Protein AF-A0AB34G4R5-F1 (afdb_monomer_lite)

Secondary structure (DSSP, 8-state):
----------------PPP-PPP--------------------------------TT----S---PPP-TTTT---HHHHHHHHHHHHHHHHHHHHHHHHHHHHHHHHHHHHHHHHHHHHHHHHHHHHHHHHHHHHHHHHHHHHHHHHHH--

Organism: NCBI:txid1247861

Sequence (152 aa):
MATKFREPFSAFCHFRLGAAHPDPKSERPILKMTDDEQAPALVSVDKPSKPLGMRKNGKQWHPAKKAFRPTAGLTTYAKRQKQRAEMAQMKAKEKELKDEKEELRQQRIQAIREKRAKKEEKERYEKMAEKMHRKRVERLKRKEKRNKVLNS

InterPro domains:
  IPR005579 Cgr1-like [PF03879] (53-152)

pLDDT: mean 75.81, std 19.55, range [38.16, 97.12]

Structure (mmCIF, N/CA/C/O backbone):
data_AF-A0AB34G4R5-F1
#
_entry.id   AF-A0AB34G4R5-F1
#
loop_
_atom_site.group_PDB
_atom_site.id
_atom_site.type_symbol
_atom_site.label_atom_id
_atom_site.label_alt_id
_atom_site.label_comp_id
_atom_site.label_asym_id
_atom_site.label_entity_id
_atom_site.label_seq_id
_atom_site.pdbx_PDB_ins_code
_atom_site.Cartn_x
_atom_site.Cartn_y
_atom_site.Cartn_z
_atom_site.occupancy
_atom_site.B_iso_or_equiv
_atom_site.auth_seq_id
_atom_site.auth_comp_id
_atom_site.auth_asym_id
_atom_site.auth_atom_id
_atom_site.pdbx_PDB_model_num
ATOM 1 N N . MET A 1 1 ? -31.875 -39.783 -34.781 1.00 43.53 1 MET A N 1
ATOM 2 C CA . MET A 1 1 ? -32.021 -39.944 -33.318 1.00 43.53 1 MET A CA 1
ATOM 3 C C . MET A 1 1 ? -32.407 -38.595 -32.738 1.00 43.53 1 MET A C 1
ATOM 5 O O . MET A 1 1 ? -31.694 -37.629 -32.961 1.00 43.53 1 MET A O 1
ATOM 9 N N . ALA A 1 2 ? -33.592 -38.512 -32.135 1.00 44.16 2 ALA A N 1
ATOM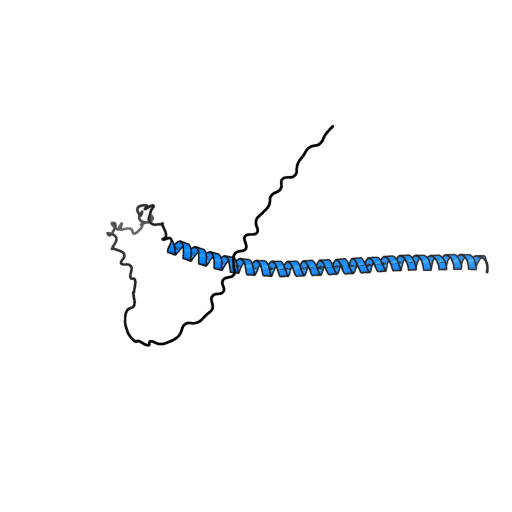 10 C CA . ALA A 1 2 ? -34.223 -37.269 -31.700 1.00 44.16 2 ALA A CA 1
ATOM 11 C C . ALA A 1 2 ? -33.669 -36.789 -30.349 1.00 44.16 2 ALA A C 1
ATOM 13 O O . ALA A 1 2 ? -33.730 -37.527 -29.368 1.00 44.16 2 ALA A O 1
ATOM 14 N N . THR A 1 3 ? -33.190 -35.547 -30.277 1.00 57.94 3 THR A N 1
ATOM 15 C CA . THR A 1 3 ? -32.801 -34.883 -29.026 1.00 57.94 3 THR A CA 1
ATOM 16 C C . THR A 1 3 ? -33.920 -33.951 -28.564 1.00 57.94 3 THR A C 1
ATOM 18 O O . THR A 1 3 ? -34.081 -32.828 -29.031 1.00 57.94 3 THR A O 1
ATOM 21 N N . LYS A 1 4 ? -34.726 -34.449 -27.623 1.00 60.38 4 LYS A N 1
ATOM 22 C CA . LYS A 1 4 ? -35.639 -33.653 -26.798 1.00 60.38 4 LYS A CA 1
ATOM 23 C C . LYS A 1 4 ? -34.891 -33.252 -25.526 1.00 60.38 4 LYS A C 1
ATOM 25 O O . LYS A 1 4 ? -34.647 -34.126 -24.701 1.00 60.38 4 LYS A O 1
ATOM 30 N N . PHE A 1 5 ? -34.602 -31.969 -25.313 1.00 56.75 5 PHE A N 1
ATOM 31 C CA . PHE A 1 5 ? -34.504 -31.444 -23.945 1.00 56.75 5 PHE A CA 1
ATOM 32 C C . PHE A 1 5 ? -34.892 -29.962 -23.870 1.00 56.75 5 PHE A C 1
ATOM 34 O O . PHE A 1 5 ? -34.107 -29.045 -24.062 1.00 56.75 5 PHE A O 1
ATOM 41 N N . ARG A 1 6 ? -36.194 -29.827 -23.639 1.00 58.41 6 ARG A N 1
ATOM 42 C CA . ARG A 1 6 ? -37.018 -28.729 -23.134 1.00 58.41 6 ARG A CA 1
ATOM 43 C C . ARG A 1 6 ? -36.327 -27.807 -22.111 1.00 58.41 6 ARG A C 1
ATOM 45 O O . ARG A 1 6 ? -35.908 -28.259 -21.050 1.00 58.41 6 ARG A O 1
ATOM 52 N N . GLU A 1 7 ? -36.327 -26.510 -22.409 1.00 58.28 7 GLU A N 1
ATOM 53 C CA . GLU A 1 7 ? -36.073 -25.411 -21.469 1.00 58.28 7 GLU A CA 1
ATOM 54 C C . GLU A 1 7 ? -37.223 -25.280 -20.447 1.00 58.28 7 GLU A C 1
ATOM 56 O O . GLU A 1 7 ? -38.392 -25.427 -20.827 1.00 58.28 7 GLU A O 1
ATOM 61 N N . PRO A 1 8 ? -36.954 -24.963 -19.166 1.00 60.47 8 PRO A N 1
ATOM 62 C CA . PRO A 1 8 ? -37.993 -24.526 -18.248 1.00 60.47 8 PRO A CA 1
ATOM 63 C C . PRO A 1 8 ? -38.097 -22.994 -18.204 1.00 60.47 8 PRO A C 1
ATOM 65 O O . PRO A 1 8 ? -37.248 -22.291 -17.662 1.00 60.47 8 PRO A O 1
ATOM 68 N N . PHE A 1 9 ? -39.220 -22.509 -18.733 1.00 52.94 9 PHE A N 1
ATOM 69 C CA . PHE A 1 9 ? -39.884 -21.266 -18.346 1.00 52.94 9 PHE A CA 1
ATOM 70 C C . PHE A 1 9 ? -39.912 -21.111 -16.813 1.00 52.94 9 PHE A C 1
ATOM 72 O O . PHE A 1 9 ? -40.554 -21.907 -16.127 1.00 52.94 9 PHE A O 1
ATOM 79 N N . SER A 1 10 ? -39.315 -20.046 -16.274 1.00 54.22 10 SER A N 1
ATOM 80 C CA . SER A 1 10 ? -39.658 -19.538 -14.941 1.00 54.22 10 SER A CA 1
ATOM 81 C C . SER A 1 10 ? -39.895 -18.032 -15.010 1.00 54.22 10 SER A C 1
ATOM 83 O O . SER A 1 10 ? -38.974 -17.220 -14.927 1.00 54.22 10 SER A O 1
ATOM 85 N N . ALA A 1 11 ? -41.165 -17.677 -15.188 1.00 55.12 11 ALA A N 1
ATOM 86 C CA . ALA A 1 11 ? -41.682 -16.332 -15.018 1.00 55.12 11 ALA A CA 1
ATOM 87 C C . ALA A 1 11 ? -41.509 -15.903 -13.552 1.00 55.12 11 ALA A C 1
ATOM 89 O O . ALA A 1 11 ? -42.151 -16.455 -12.660 1.00 55.12 11 ALA A O 1
ATOM 90 N N . PHE A 1 12 ? -40.636 -14.925 -13.302 1.00 47.12 12 PHE A N 1
ATOM 91 C CA . PHE A 1 12 ? -40.494 -14.300 -11.990 1.00 47.12 12 PHE A CA 1
ATOM 92 C C . PHE A 1 12 ? -41.213 -12.950 -11.991 1.00 47.12 12 PHE A C 1
ATOM 94 O O . PHE A 1 12 ? -40.726 -11.944 -12.513 1.00 47.12 12 PHE A O 1
ATOM 101 N N . CYS A 1 13 ? -42.417 -12.970 -11.424 1.00 51.59 13 CYS A N 1
ATOM 102 C CA . CYS A 1 13 ? -43.273 -11.822 -11.164 1.00 51.59 13 CYS A CA 1
ATOM 103 C C . CYS A 1 13 ? -42.492 -10.670 -10.513 1.00 51.59 13 CYS A C 1
ATOM 105 O O . CYS A 1 13 ? -41.983 -10.795 -9.401 1.00 51.59 13 CYS A O 1
ATOM 107 N N . HIS A 1 14 ? -42.432 -9.523 -11.189 1.00 50.94 14 HIS A N 1
ATOM 108 C CA . HIS A 1 14 ? -41.946 -8.277 -10.605 1.00 50.94 14 HIS A CA 1
ATOM 109 C C . HIS A 1 14 ? -43.045 -7.671 -9.727 1.00 50.94 14 HIS A C 1
ATOM 111 O O . HIS A 1 14 ? -43.932 -6.959 -10.196 1.00 50.94 14 HIS A O 1
ATOM 117 N N . PHE A 1 15 ? -42.989 -7.988 -8.435 1.00 47.09 15 PHE A N 1
ATOM 118 C CA . PHE A 1 15 ? -43.811 -7.369 -7.404 1.00 47.09 15 PHE A CA 1
ATOM 119 C C . PHE A 1 15 ? -43.261 -5.971 -7.090 1.00 47.09 15 PHE A C 1
ATOM 121 O O . PHE A 1 15 ? -42.233 -5.801 -6.438 1.00 47.09 15 PHE A O 1
ATOM 128 N N . ARG A 1 16 ? -43.946 -4.964 -7.633 1.00 53.94 16 ARG A N 1
ATOM 129 C CA . ARG A 1 16 ? -43.698 -3.533 -7.447 1.00 53.94 16 ARG A CA 1
ATOM 130 C C . ARG A 1 16 ? -44.327 -3.098 -6.120 1.00 53.94 16 ARG A C 1
ATOM 132 O O . ARG A 1 16 ? -45.538 -2.913 -6.060 1.00 53.94 16 ARG A O 1
ATOM 139 N N . LEU A 1 17 ? -43.521 -2.940 -5.070 1.00 59.06 17 LEU A N 1
ATOM 140 C CA . LEU A 1 17 ? -43.959 -2.347 -3.803 1.00 59.06 17 LEU A CA 1
ATOM 141 C C . LEU A 1 17 ? -43.553 -0.876 -3.726 1.00 59.06 17 LEU A C 1
ATOM 143 O O . LEU A 1 17 ? -42.430 -0.500 -4.057 1.00 59.06 17 LEU A O 1
ATOM 147 N N . GLY A 1 18 ? -44.539 -0.069 -3.338 1.00 45.69 18 GLY A N 1
ATOM 148 C CA . GLY A 1 18 ? -44.544 1.385 -3.378 1.00 45.69 18 GLY A CA 1
ATOM 149 C C . GLY A 1 18 ? -43.559 2.043 -2.419 1.00 45.69 18 GLY A C 1
ATOM 150 O O . GLY A 1 18 ? -43.336 1.591 -1.298 1.00 45.69 18 GLY A O 1
ATOM 151 N N . ALA A 1 19 ? -43.013 3.162 -2.887 1.00 51.88 19 ALA A N 1
ATOM 152 C CA . ALA A 1 19 ? -42.291 4.129 -2.084 1.00 51.88 19 ALA A CA 1
ATOM 153 C C . ALA A 1 19 ? -43.289 4.923 -1.228 1.00 51.88 19 ALA A C 1
ATOM 155 O O . ALA A 1 19 ? -44.171 5.591 -1.766 1.00 51.88 19 ALA A O 1
ATOM 156 N N . ALA A 1 20 ? -43.142 4.852 0.093 1.00 53.53 20 ALA A N 1
ATOM 157 C CA . ALA A 1 20 ? -43.838 5.721 1.031 1.00 53.53 20 ALA A CA 1
ATOM 158 C C . ALA A 1 20 ? -42.834 6.742 1.582 1.00 53.53 20 ALA A C 1
ATOM 160 O O . ALA A 1 20 ? -41.944 6.398 2.358 1.00 53.53 20 ALA A O 1
ATOM 161 N N . HIS A 1 21 ? -42.973 7.993 1.146 1.00 60.91 21 HIS A N 1
ATOM 162 C CA . HIS A 1 21 ? -42.402 9.158 1.815 1.00 60.91 21 HIS A CA 1
ATOM 163 C C . HIS A 1 21 ? -43.286 9.519 3.018 1.00 60.91 21 HIS A C 1
ATOM 165 O O . HIS A 1 21 ? -44.489 9.691 2.826 1.00 60.91 21 HIS A O 1
ATOM 171 N N . PRO A 1 22 ? -42.737 9.685 4.231 1.00 65.12 22 PRO A N 1
ATOM 172 C CA . PRO A 1 22 ? -43.415 10.439 5.276 1.00 65.12 22 PRO A CA 1
ATOM 173 C C . PRO A 1 22 ? -42.914 11.892 5.301 1.00 65.12 22 PRO A C 1
ATOM 175 O O . PRO A 1 22 ? -41.730 12.150 5.529 1.00 65.12 22 PRO A O 1
ATOM 178 N N . ASP A 1 23 ? -43.831 12.834 5.070 1.00 57.25 23 ASP A N 1
ATOM 179 C CA . ASP A 1 23 ? -43.615 14.274 5.244 1.00 57.25 23 ASP A CA 1
ATOM 180 C C . ASP A 1 23 ? -43.399 14.654 6.730 1.00 57.25 23 ASP A C 1
ATOM 182 O O . ASP A 1 23 ? -44.000 14.041 7.617 1.00 57.25 23 ASP A O 1
ATOM 186 N N . PRO A 1 24 ? -42.597 15.697 7.036 1.00 61.94 24 PRO A N 1
ATOM 187 C CA . PRO A 1 24 ? -42.305 16.115 8.407 1.00 61.94 24 PRO A CA 1
ATOM 188 C C . PRO A 1 24 ? -43.087 17.371 8.830 1.00 61.94 24 PRO A C 1
ATOM 190 O O . PRO A 1 24 ? -42.617 18.480 8.583 1.00 61.94 24 PRO A O 1
ATOM 193 N N . LYS A 1 25 ? -44.231 17.245 9.525 1.00 53.81 25 LYS A N 1
ATOM 194 C CA . LYS A 1 25 ? -44.863 18.375 10.252 1.00 53.81 25 LYS A CA 1
ATOM 195 C C . LYS A 1 25 ? -45.721 17.940 11.453 1.00 53.81 25 LYS A C 1
ATOM 197 O O . LYS A 1 25 ? -46.823 17.449 11.264 1.00 53.81 25 LYS A O 1
ATOM 202 N N . SER A 1 26 ? -45.238 18.230 12.663 1.00 48.62 26 SER A N 1
ATOM 203 C CA . SER A 1 26 ? -46.023 18.639 13.850 1.00 48.62 26 SER A CA 1
ATOM 204 C C . SER A 1 26 ? -45.018 19.093 14.926 1.00 48.62 26 SER A C 1
ATOM 206 O O . SER A 1 26 ? -44.232 18.291 15.416 1.00 48.62 26 SER A O 1
ATOM 208 N N . GLU A 1 27 ? -44.750 20.393 15.037 1.00 47.75 27 GLU A N 1
ATOM 209 C CA . GLU A 1 27 ? -45.284 21.276 16.093 1.00 47.75 27 GLU A CA 1
ATOM 210 C C . GLU A 1 27 ? -44.439 21.277 17.391 1.00 47.75 27 GLU A C 1
ATOM 212 O O . GLU A 1 27 ? -44.245 20.273 18.063 1.00 47.75 27 GLU A O 1
ATOM 217 N N . ARG A 1 28 ? -43.890 22.463 17.699 1.00 48.56 28 ARG A N 1
ATOM 218 C CA . ARG A 1 28 ? -43.312 22.889 18.999 1.00 48.56 28 ARG A CA 1
ATOM 219 C C . ARG A 1 28 ? -44.491 23.184 19.980 1.00 48.56 28 ARG A C 1
ATOM 221 O O . ARG A 1 28 ? -45.612 23.074 19.493 1.00 48.56 28 ARG A O 1
ATOM 228 N N . PRO A 1 29 ? -44.369 23.720 21.228 1.00 54.62 29 PRO A N 1
ATOM 229 C CA . PRO A 1 29 ? -43.212 24.085 22.079 1.00 54.62 29 PRO A CA 1
ATOM 230 C C . PRO A 1 29 ? -43.399 23.827 23.627 1.00 54.62 29 PRO A C 1
ATOM 232 O O . PRO A 1 29 ? -44.466 23.448 24.079 1.00 54.62 29 PRO A O 1
ATOM 235 N N . ILE A 1 30 ? -42.361 24.146 24.432 1.00 48.03 30 ILE A N 1
ATOM 236 C CA . ILE A 1 30 ? -42.346 24.573 25.870 1.00 48.03 30 ILE A CA 1
ATOM 237 C C . ILE A 1 30 ? -42.826 23.602 26.983 1.00 48.03 30 ILE A C 1
ATOM 239 O O . ILE A 1 30 ? -44.013 23.348 27.120 1.00 48.03 30 ILE A O 1
ATOM 243 N N . LEU A 1 31 ? -41.927 23.288 27.938 1.00 50.50 31 LEU A N 1
ATOM 244 C CA . LEU A 1 31 ? -42.163 23.548 29.375 1.00 50.50 31 LEU A CA 1
ATOM 245 C C . LEU A 1 31 ? -40.838 23.584 30.167 1.00 50.50 31 LEU A C 1
ATOM 247 O O . LEU A 1 31 ? -40.063 22.632 30.158 1.00 50.50 31 LEU A O 1
ATOM 251 N N . LYS A 1 32 ? -40.592 24.708 30.848 1.00 50.50 32 LYS A N 1
ATOM 252 C CA . LYS A 1 32 ? -39.632 24.853 31.953 1.00 50.50 32 LYS A CA 1
ATOM 253 C C . LYS A 1 32 ? -40.302 24.370 33.246 1.00 50.50 32 LYS A C 1
ATOM 255 O O . LYS A 1 32 ? -41.362 24.907 33.539 1.00 50.50 32 LYS A O 1
ATOM 260 N N . MET A 1 33 ? -39.664 23.481 34.011 1.00 45.81 33 MET A N 1
ATOM 261 C CA . MET A 1 33 ? -39.785 23.301 35.478 1.00 45.81 33 MET A CA 1
ATOM 262 C C . MET A 1 33 ? -38.493 22.581 35.925 1.00 45.81 33 MET A C 1
ATOM 264 O O . MET A 1 33 ? -38.175 21.545 35.350 1.00 45.81 33 MET A O 1
ATOM 268 N N . THR A 1 34 ? -37.518 23.223 36.576 1.00 47.44 34 THR A N 1
ATOM 269 C CA . THR A 1 34 ? -37.373 23.532 38.019 1.00 47.44 34 THR A CA 1
ATOM 270 C C . THR A 1 34 ? -37.394 22.314 38.953 1.00 47.44 34 THR A C 1
ATOM 272 O O . THR A 1 34 ? -38.421 21.663 39.108 1.00 47.44 34 THR A O 1
ATOM 275 N N . ASP A 1 35 ? -36.226 22.144 39.582 1.00 40.72 35 ASP A N 1
ATOM 276 C CA . ASP A 1 35 ? -35.962 21.799 40.984 1.00 40.72 35 ASP A CA 1
ATOM 277 C C . ASP A 1 35 ? -35.846 20.337 41.462 1.00 40.72 35 ASP A C 1
ATOM 279 O O . ASP A 1 35 ? -36.747 19.512 41.348 1.00 40.72 35 ASP A O 1
ATOM 283 N N . ASP A 1 36 ? -34.679 20.141 42.088 1.00 44.00 36 ASP A N 1
ATOM 284 C CA . ASP A 1 36 ? -34.377 19.374 43.297 1.00 44.00 36 ASP A CA 1
ATOM 285 C C . ASP A 1 36 ? -34.210 17.844 43.296 1.00 44.00 36 ASP A C 1
ATOM 287 O O . ASP A 1 36 ? -35.016 17.064 42.804 1.00 44.00 36 ASP A O 1
ATOM 291 N N . GLU A 1 37 ? -33.118 17.475 43.980 1.00 44.66 37 GLU A N 1
ATOM 292 C CA . GLU A 1 37 ? -32.898 16.257 44.765 1.00 44.66 37 GLU A CA 1
ATOM 293 C C . GLU A 1 37 ? -33.025 14.888 44.074 1.00 44.66 37 GLU A C 1
ATOM 295 O O . GLU A 1 37 ? -34.095 14.351 43.805 1.00 44.66 37 GLU A O 1
ATOM 300 N N . GLN A 1 38 ? -31.873 14.235 43.899 1.00 39.91 38 GLN A N 1
ATOM 301 C CA . GLN A 1 38 ? -31.473 13.097 44.742 1.00 39.91 38 GLN A CA 1
ATOM 302 C C . GLN A 1 38 ? -30.466 12.239 43.966 1.00 39.91 38 GLN A C 1
ATOM 304 O O . GLN A 1 38 ? -30.789 11.525 43.015 1.00 39.91 38 GLN A O 1
ATOM 309 N N . ALA A 1 39 ? -29.211 12.276 44.404 1.00 49.09 39 ALA A N 1
ATOM 310 C CA . ALA A 1 39 ? -28.192 11.328 43.981 1.00 49.09 39 ALA A CA 1
ATOM 311 C C . ALA A 1 39 ? -28.552 9.901 44.444 1.00 49.09 39 ALA A C 1
ATOM 313 O O . ALA A 1 39 ? -28.728 9.693 45.647 1.00 49.09 39 ALA A O 1
ATOM 314 N N . PRO A 1 40 ? -28.559 8.875 43.573 1.00 50.47 40 PRO A N 1
ATOM 315 C CA . PRO A 1 40 ? -28.489 7.501 44.035 1.00 50.47 40 PRO A CA 1
ATOM 316 C C . PRO A 1 40 ? -27.017 7.095 44.146 1.00 50.47 40 PRO A C 1
ATOM 318 O O . PRO A 1 40 ? -26.431 6.504 43.235 1.00 50.47 40 PRO A O 1
ATOM 321 N N . ALA A 1 41 ? -26.414 7.392 45.298 1.00 41.62 41 ALA A N 1
ATOM 322 C CA . ALA A 1 41 ? -25.242 6.662 45.757 1.00 41.62 41 ALA A CA 1
ATOM 323 C C . ALA A 1 41 ? -25.655 5.196 45.969 1.00 41.62 41 ALA A C 1
ATOM 325 O O . ALA A 1 41 ? -26.179 4.817 47.014 1.00 41.62 41 ALA A O 1
ATOM 326 N N . LEU A 1 42 ? -25.447 4.360 44.949 1.00 40.31 42 LEU A N 1
ATOM 327 C CA . LEU A 1 42 ? -25.546 2.908 45.060 1.00 40.31 42 LEU A CA 1
ATOM 328 C C . LEU A 1 42 ? -24.343 2.393 45.855 1.00 40.31 42 LEU A C 1
ATOM 330 O O . LEU A 1 42 ? -23.403 1.822 45.308 1.00 40.31 42 LEU A O 1
ATOM 334 N N . VAL A 1 43 ? -24.383 2.595 47.170 1.00 38.16 43 VAL A N 1
ATOM 335 C CA . VAL A 1 43 ? -23.606 1.799 48.114 1.00 38.16 43 VAL A CA 1
ATOM 336 C C . VAL A 1 43 ? -24.250 0.418 48.179 1.00 38.16 43 VAL A C 1
ATOM 338 O O . VAL A 1 43 ? -25.239 0.176 48.866 1.00 38.16 43 VAL A O 1
ATOM 341 N N . SER A 1 44 ? -23.708 -0.504 47.389 1.00 46.41 44 SER A N 1
ATOM 342 C CA . SER A 1 44 ? -23.949 -1.932 47.536 1.00 46.41 44 SER A CA 1
ATOM 343 C C . SER A 1 44 ? -23.504 -2.356 48.934 1.00 46.41 44 SER A C 1
ATOM 345 O O . SER A 1 44 ? -22.314 -2.516 49.193 1.00 46.41 44 SER A O 1
ATOM 347 N N . VAL A 1 45 ? -24.467 -2.500 49.844 1.00 40.53 45 VAL A N 1
ATOM 348 C CA . VAL A 1 45 ? -24.243 -3.036 51.187 1.00 40.53 45 VAL A CA 1
ATOM 349 C C . VAL A 1 45 ? -23.854 -4.508 51.055 1.00 40.53 45 VAL A C 1
ATOM 351 O O . VAL A 1 45 ? -24.703 -5.400 50.963 1.00 40.53 45 VAL A O 1
ATOM 354 N N . ASP A 1 46 ? -22.549 -4.761 51.032 1.00 48.75 46 ASP A N 1
ATOM 355 C CA . ASP A 1 46 ? -21.990 -6.082 51.265 1.00 48.75 46 ASP A CA 1
ATOM 356 C C . ASP A 1 46 ? -22.322 -6.495 52.701 1.00 48.75 46 ASP A C 1
ATOM 358 O O . ASP A 1 46 ? -21.845 -5.924 53.682 1.00 48.75 46 ASP A O 1
ATOM 362 N N . LYS A 1 47 ? -23.196 -7.497 52.827 1.00 48.97 47 LYS A N 1
ATOM 363 C CA . LYS A 1 47 ? -23.526 -8.125 54.111 1.00 48.97 47 LYS A CA 1
ATOM 364 C C . LYS A 1 47 ? -22.228 -8.593 54.785 1.00 48.97 47 LYS A C 1
ATOM 366 O O . LYS A 1 47 ? -21.426 -9.247 54.110 1.00 48.97 47 LYS A O 1
ATOM 371 N N . PRO A 1 48 ? -22.032 -8.353 56.096 1.00 50.59 48 PRO A N 1
ATOM 372 C CA . PRO A 1 48 ? -20.812 -8.756 56.779 1.00 50.59 48 PRO A CA 1
ATOM 373 C C . PRO A 1 48 ? -20.673 -10.278 56.708 1.00 50.59 48 PRO A C 1
ATOM 375 O O . PRO A 1 48 ? -21.490 -11.034 57.243 1.00 50.59 48 PRO A O 1
ATOM 378 N N . SER A 1 49 ? -19.643 -10.747 56.001 1.00 63.41 49 SER A N 1
ATOM 379 C CA . SER A 1 49 ? -19.273 -12.154 56.034 1.00 63.41 49 SER A CA 1
ATOM 380 C C . SER A 1 49 ? -18.859 -12.490 57.459 1.00 63.41 49 SER A C 1
ATOM 382 O O . SER A 1 49 ? -17.949 -11.862 57.998 1.00 63.41 49 SER A O 1
ATOM 384 N N . LYS A 1 50 ? -19.538 -13.477 58.050 1.00 64.56 50 LYS A N 1
ATOM 385 C CA . LYS A 1 50 ? -19.220 -14.063 59.359 1.00 64.56 50 LYS A CA 1
ATOM 386 C C . LYS A 1 50 ? -17.694 -14.187 59.506 1.00 64.56 50 LYS A C 1
ATOM 388 O O . LYS A 1 50 ? -17.082 -14.725 58.577 1.00 64.56 50 LYS A O 1
ATOM 393 N N . PRO A 1 51 ? -17.079 -13.701 60.602 1.00 60.34 51 PRO A N 1
ATOM 394 C CA . PRO A 1 51 ? -15.632 -13.746 60.760 1.00 60.34 51 PRO A CA 1
ATOM 395 C C . PRO A 1 51 ? -15.198 -15.211 60.811 1.00 60.34 51 PRO A C 1
ATOM 397 O O . PRO A 1 51 ? -15.394 -15.908 61.804 1.00 60.34 51 PRO A O 1
ATOM 400 N N . LEU A 1 52 ? -14.674 -15.704 59.690 1.00 61.88 52 LEU A N 1
ATOM 401 C CA . LEU A 1 52 ? -14.133 -17.048 59.588 1.00 61.88 52 LEU A CA 1
ATOM 402 C C . LEU A 1 52 ? -12.889 -17.069 60.474 1.00 61.88 52 LEU A C 1
ATOM 404 O O . LEU A 1 52 ? -11.989 -16.265 60.249 1.00 61.88 52 LEU A O 1
ATOM 408 N N . GLY A 1 53 ? -12.894 -17.915 61.508 1.00 63.28 53 GLY A N 1
ATOM 409 C CA . GLY A 1 53 ? -11.910 -17.914 62.593 1.00 63.28 53 GLY A CA 1
ATOM 410 C C . GLY A 1 53 ? -10.488 -17.652 62.103 1.00 63.28 53 GLY A C 1
ATOM 411 O O . GLY A 1 53 ? -9.856 -18.514 61.490 1.00 63.28 53 GLY A O 1
ATOM 412 N N . MET A 1 54 ? -10.007 -16.435 62.358 1.00 64.12 54 MET A N 1
ATOM 413 C CA . MET A 1 54 ? -8.690 -15.989 61.932 1.00 64.12 54 MET A CA 1
ATOM 414 C C . MET A 1 54 ? -7.640 -16.824 62.668 1.00 64.12 54 MET A C 1
ATOM 416 O O . MET A 1 54 ? -7.553 -16.801 63.897 1.00 64.12 54 MET A O 1
ATOM 420 N N . ARG A 1 55 ? -6.835 -17.597 61.931 1.00 66.94 55 ARG A N 1
ATOM 421 C CA . ARG A 1 55 ? -5.699 -18.317 62.519 1.00 66.94 55 ARG A CA 1
ATOM 422 C C . ARG A 1 55 ? -4.697 -17.287 63.040 1.00 66.94 55 ARG A C 1
ATOM 424 O O . ARG A 1 55 ? -4.266 -16.421 62.283 1.00 66.94 55 ARG A O 1
ATOM 431 N N . LYS A 1 56 ? -4.283 -17.410 64.307 1.00 65.12 56 LYS A N 1
ATOM 432 C CA . LYS A 1 56 ? -3.406 -16.442 64.999 1.00 65.12 56 LYS A CA 1
ATOM 433 C C . LYS A 1 56 ? -2.063 -16.146 64.305 1.00 65.12 56 LYS A C 1
ATOM 435 O O . LYS A 1 56 ? -1.429 -15.160 64.645 1.00 65.12 56 LYS A O 1
ATOM 440 N N . ASN A 1 57 ? -1.646 -16.953 63.328 1.00 68.69 57 ASN A N 1
ATOM 441 C CA . ASN A 1 57 ? -0.404 -16.768 62.571 1.00 68.69 57 ASN A CA 1
ATOM 442 C C . ASN A 1 57 ? -0.597 -16.126 61.176 1.00 68.69 57 ASN A C 1
ATOM 444 O O . ASN A 1 57 ? 0.277 -16.259 60.332 1.00 68.69 57 ASN A O 1
ATOM 448 N N . GLY A 1 58 ? -1.742 -15.503 60.862 1.00 71.81 58 GLY A N 1
ATOM 449 C CA . GLY A 1 58 ? -1.923 -14.643 59.670 1.00 71.81 58 GLY A CA 1
ATOM 450 C C . GLY A 1 58 ? -1.776 -15.295 58.278 1.00 71.81 58 GLY A C 1
ATOM 451 O O . GLY A 1 58 ? -2.065 -14.667 57.264 1.00 71.81 58 GLY A O 1
ATOM 452 N N . LYS A 1 59 ? -1.360 -16.561 58.190 1.00 75.81 59 LYS A N 1
ATOM 453 C CA . LYS A 1 59 ? -1.099 -17.282 56.938 1.00 75.81 59 LYS A CA 1
ATOM 454 C C . LYS A 1 59 ? -2.374 -17.948 56.424 1.00 75.81 59 LYS A C 1
ATOM 456 O O . LYS A 1 59 ? -2.562 -19.154 56.560 1.00 75.81 59 LYS A O 1
ATOM 461 N N . GLN A 1 60 ? -3.257 -17.149 55.832 1.00 72.31 60 GLN A N 1
ATOM 462 C CA . GLN A 1 60 ? -4.359 -17.632 54.997 1.00 72.31 60 GLN A CA 1
ATOM 463 C C . GLN A 1 60 ? -3.877 -17.663 53.536 1.00 72.31 60 GLN A C 1
ATOM 465 O O . GLN A 1 60 ? -4.098 -16.726 52.779 1.00 72.31 60 GLN A O 1
ATOM 470 N N . TRP A 1 61 ? -3.166 -18.721 53.135 1.00 76.94 61 TRP A N 1
ATOM 471 C CA . TRP A 1 61 ? -2.605 -18.842 51.775 1.00 76.94 61 TRP A CA 1
ATOM 472 C C . TRP A 1 61 ? -3.631 -19.224 50.702 1.00 76.94 61 TRP A C 1
ATOM 474 O O . TRP A 1 61 ? -3.352 -19.112 49.511 1.00 76.94 61 TRP A O 1
ATOM 484 N N . HIS A 1 62 ? -4.824 -19.662 51.112 1.00 78.19 62 HIS A N 1
ATOM 485 C CA . HIS A 1 62 ? -5.909 -19.990 50.196 1.00 78.19 62 HIS A CA 1
ATOM 486 C C . HIS A 1 62 ? -7.060 -18.989 50.316 1.00 78.19 62 HIS A C 1
ATOM 488 O O . HIS A 1 62 ? -7.543 -18.747 51.430 1.00 78.19 62 HIS A O 1
ATOM 494 N N . PRO A 1 63 ? -7.558 -18.446 49.190 1.00 79.38 63 PRO A N 1
ATOM 495 C CA . PRO A 1 63 ? -8.757 -17.625 49.209 1.00 79.38 63 PRO A CA 1
ATOM 496 C C . PRO A 1 63 ? -9.954 -18.458 49.685 1.00 79.38 63 PRO A C 1
ATOM 498 O O . PRO A 1 63 ? -10.047 -19.661 49.418 1.00 79.38 63 PRO A O 1
ATOM 501 N N . ALA A 1 64 ? -10.879 -17.821 50.404 1.00 81.12 64 ALA A N 1
ATOM 502 C CA . ALA A 1 64 ? -12.087 -18.483 50.876 1.00 81.12 64 ALA A CA 1
ATOM 503 C C . ALA A 1 64 ? -12.896 -19.015 49.681 1.00 81.12 64 ALA A C 1
ATOM 505 O O . ALA A 1 64 ? -13.283 -18.258 48.787 1.00 81.12 64 ALA A O 1
ATOM 506 N N . LYS A 1 65 ? -13.150 -20.328 49.667 1.00 82.75 65 LYS A N 1
ATOM 507 C CA . LYS A 1 65 ? -13.890 -20.993 48.591 1.00 82.75 65 LYS A CA 1
ATOM 508 C C . LYS A 1 65 ? -15.340 -20.501 48.601 1.00 82.75 65 LYS A C 1
ATOM 510 O O . LYS A 1 65 ? -16.112 -20.838 49.496 1.00 82.75 65 LYS A O 1
ATOM 515 N N . LYS A 1 66 ? -15.713 -19.685 47.615 1.00 81.94 66 LYS A N 1
ATOM 516 C CA . LYS A 1 66 ? -17.112 -19.310 47.365 1.00 81.94 66 LYS A CA 1
ATOM 517 C C . LYS A 1 66 ? -17.825 -20.497 46.711 1.00 81.94 66 LYS A C 1
ATOM 519 O O . LYS A 1 66 ? -17.250 -21.170 45.859 1.00 81.94 66 LYS A O 1
ATOM 524 N N . ALA A 1 67 ? -19.072 -20.751 47.104 1.00 85.38 67 ALA A N 1
ATOM 525 C CA . ALA A 1 67 ? -19.890 -21.774 46.460 1.00 85.38 67 ALA A CA 1
ATOM 526 C C . ALA A 1 67 ? -20.111 -21.417 44.981 1.00 85.38 67 ALA A C 1
ATOM 528 O O . ALA A 1 67 ? -20.477 -20.283 44.659 1.00 85.38 67 ALA A O 1
ATOM 529 N N . PHE A 1 68 ? -19.892 -22.384 44.089 1.00 84.44 68 PHE A N 1
ATOM 530 C CA . PHE A 1 68 ? -20.144 -22.220 42.662 1.00 84.44 68 PHE A CA 1
ATOM 531 C C . PHE A 1 68 ? -21.649 -22.046 42.420 1.00 84.44 68 PHE A C 1
ATOM 533 O O . PHE A 1 68 ? -22.453 -22.884 42.826 1.00 84.44 68 PHE A O 1
ATOM 540 N N . ARG A 1 69 ? -22.038 -20.943 41.772 1.00 82.94 69 ARG A N 1
ATOM 541 C CA . ARG A 1 69 ? -23.423 -20.676 41.362 1.00 82.94 69 ARG A CA 1
ATOM 542 C C . ARG A 1 69 ? -23.465 -20.577 39.835 1.00 82.94 69 ARG A C 1
ATOM 544 O O . ARG A 1 69 ? -23.067 -19.537 39.311 1.00 82.94 69 ARG A O 1
ATOM 551 N N . PRO A 1 70 ? -23.968 -21.603 39.125 1.00 80.00 70 PRO A N 1
ATOM 552 C CA . PRO A 1 70 ? -24.036 -21.610 37.659 1.00 80.00 70 PRO A CA 1
ATOM 553 C C . PRO A 1 70 ? -24.782 -20.403 37.071 1.00 80.00 70 PRO A C 1
ATOM 555 O O . PRO A 1 70 ? -24.511 -19.976 35.954 1.00 80.00 70 PRO A O 1
ATOM 558 N N . THR A 1 71 ? -25.708 -19.822 37.838 1.00 71.44 71 THR A N 1
ATOM 559 C CA . THR A 1 71 ? -26.567 -18.723 37.390 1.00 71.44 71 THR A CA 1
ATOM 560 C C . THR A 1 71 ? -26.017 -17.320 37.664 1.00 71.44 71 THR A C 1
ATOM 562 O O . THR A 1 71 ? -26.568 -16.341 37.168 1.00 71.44 71 THR A O 1
ATOM 565 N N . ALA A 1 72 ? -24.914 -17.183 38.408 1.00 66.38 72 ALA A N 1
ATOM 566 C CA . ALA A 1 72 ? -24.368 -15.876 38.793 1.00 66.38 72 ALA A CA 1
ATOM 567 C C . ALA A 1 72 ? -23.707 -15.100 37.631 1.00 66.38 72 ALA A C 1
ATOM 569 O O . ALA A 1 72 ? -23.354 -13.936 37.801 1.00 66.38 72 ALA A O 1
ATOM 570 N N . GLY A 1 73 ? -23.553 -15.726 36.457 1.00 66.62 73 GLY A N 1
ATOM 571 C CA . GLY A 1 73 ? -22.948 -15.133 35.258 1.00 66.62 73 GLY A CA 1
ATOM 572 C C . GLY A 1 73 ? -23.915 -14.840 34.104 1.00 66.62 73 GLY A C 1
ATOM 573 O O . GLY A 1 73 ? -23.473 -14.361 33.060 1.00 66.62 73 GLY A O 1
ATOM 574 N N . LEU A 1 74 ? -25.220 -15.114 34.244 1.00 72.75 74 LEU A N 1
ATOM 575 C CA . LEU A 1 74 ? -26.187 -14.796 33.187 1.00 72.75 74 LEU A CA 1
ATOM 576 C C . LEU A 1 74 ? -26.398 -13.279 33.137 1.00 72.75 74 LEU A C 1
ATOM 578 O O . LEU A 1 74 ? -27.137 -12.697 33.929 1.00 72.75 74 LEU A O 1
ATOM 582 N N . THR A 1 75 ? -25.738 -12.618 32.189 1.00 76.44 75 THR A N 1
ATOM 583 C CA . THR A 1 75 ? -25.993 -11.204 31.906 1.00 76.44 75 THR A CA 1
ATOM 584 C C . THR A 1 75 ? -27.428 -11.028 31.407 1.00 76.44 75 THR A C 1
ATOM 586 O O . THR A 1 75 ? -27.975 -11.881 30.704 1.00 76.44 75 THR A O 1
ATOM 589 N N . THR A 1 76 ? -28.078 -9.918 31.752 1.00 84.62 76 THR A N 1
ATOM 590 C CA . THR A 1 76 ? -29.385 -9.598 31.165 1.00 84.62 76 THR A CA 1
ATOM 591 C C . THR A 1 76 ? -29.214 -9.291 29.675 1.00 84.62 76 THR A C 1
ATOM 593 O O . THR A 1 76 ? -28.162 -8.813 29.240 1.00 84.62 76 THR A O 1
ATOM 596 N N . TYR A 1 77 ? -30.241 -9.562 28.867 1.00 85.62 77 TYR A N 1
ATOM 597 C CA . TYR A 1 77 ? -30.202 -9.319 27.418 1.00 85.62 77 TYR A CA 1
ATOM 598 C C . TYR A 1 77 ? -29.790 -7.877 27.075 1.00 85.62 77 TYR A C 1
ATOM 600 O O . TYR A 1 77 ? -28.963 -7.667 26.189 1.00 85.62 77 TYR A O 1
ATOM 608 N N . ALA A 1 78 ? -30.268 -6.901 27.852 1.00 84.06 78 ALA A N 1
ATOM 609 C CA . ALA A 1 78 ? -29.899 -5.495 27.714 1.00 84.06 78 ALA A CA 1
ATOM 610 C C . ALA A 1 78 ? -28.381 -5.252 27.842 1.00 84.06 78 ALA A C 1
ATOM 612 O O . ALA A 1 78 ? -27.820 -4.478 27.070 1.00 84.06 78 ALA A O 1
ATOM 613 N N . LYS A 1 79 ? -27.687 -5.946 28.757 1.00 88.31 79 LYS A N 1
ATOM 614 C CA . LYS A 1 79 ? -26.222 -5.840 28.897 1.00 88.31 79 LYS A CA 1
ATOM 615 C C . LYS A 1 79 ? -25.492 -6.434 27.688 1.00 88.31 79 LYS A C 1
ATOM 617 O O . LYS A 1 79 ? -24.538 -5.832 27.209 1.00 88.31 79 LYS A O 1
ATOM 622 N N . ARG A 1 80 ? -25.972 -7.559 27.139 1.00 89.81 80 ARG A N 1
ATOM 623 C CA . ARG A 1 80 ? -25.400 -8.147 25.910 1.00 89.81 80 ARG A CA 1
ATOM 624 C C . ARG A 1 80 ? -25.584 -7.251 24.691 1.00 89.81 80 ARG A C 1
ATOM 626 O O . ARG A 1 80 ? -24.694 -7.194 23.852 1.00 89.81 80 ARG A O 1
ATOM 633 N N . GLN A 1 81 ? -26.723 -6.570 24.577 1.00 91.06 81 GLN A N 1
ATOM 634 C CA . GLN A 1 81 ? -26.967 -5.653 23.463 1.00 91.06 81 GLN A CA 1
ATOM 635 C C . GLN A 1 81 ? -26.046 -4.433 23.516 1.00 91.06 81 GLN A C 1
ATOM 637 O O . GLN A 1 81 ? -25.443 -4.100 22.500 1.00 91.06 81 GLN A O 1
ATOM 642 N N . LYS A 1 82 ? -25.836 -3.848 24.703 1.00 90.12 82 LYS A N 1
ATOM 643 C CA . LYS A 1 82 ? -24.844 -2.777 24.896 1.00 90.12 82 LYS A CA 1
ATOM 644 C C . LYS A 1 82 ? -23.434 -3.229 24.496 1.00 90.12 82 LYS A C 1
ATOM 646 O O . LYS A 1 82 ? -22.820 -2.604 23.642 1.00 90.12 82 LYS A O 1
ATOM 651 N N . GLN A 1 83 ? -22.994 -4.394 24.976 1.00 90.00 83 GLN A N 1
ATOM 652 C CA . GLN A 1 83 ? -21.687 -4.964 24.613 1.00 90.00 83 GLN A CA 1
ATOM 653 C C . GLN A 1 83 ? -21.545 -5.246 23.109 1.00 90.00 83 GLN A C 1
ATOM 655 O O . GLN A 1 83 ? -20.481 -5.041 22.533 1.00 90.00 83 GLN A O 1
ATOM 660 N N . ARG A 1 84 ? -22.603 -5.719 22.438 1.00 94.31 84 ARG A N 1
ATOM 661 C CA . ARG A 1 84 ? -22.586 -5.922 20.979 1.00 94.31 84 ARG A CA 1
ATOM 662 C C . ARG A 1 84 ? -22.486 -4.605 20.220 1.00 94.31 84 ARG A C 1
ATOM 664 O O . ARG A 1 84 ? -21.738 -4.551 19.249 1.00 94.31 84 ARG A O 1
ATOM 671 N N . ALA A 1 85 ? -23.207 -3.574 20.657 1.00 92.88 85 ALA A N 1
ATOM 672 C CA . ALA A 1 85 ? -23.136 -2.244 20.061 1.00 92.88 85 ALA A CA 1
ATOM 673 C C . ALA A 1 85 ? -21.732 -1.638 20.225 1.00 92.88 85 ALA A C 1
ATOM 675 O O . ALA A 1 85 ? -21.150 -1.178 19.248 1.00 92.88 85 ALA A O 1
ATOM 676 N N . GLU A 1 86 ? -21.147 -1.737 21.420 1.00 93.44 86 GLU A N 1
ATOM 677 C CA . GLU A 1 86 ? -19.768 -1.314 21.698 1.00 93.44 86 GLU A CA 1
ATOM 678 C C . GLU A 1 86 ? -18.762 -2.072 20.817 1.00 93.44 86 GLU A C 1
ATOM 680 O O . GLU A 1 86 ? -17.928 -1.463 20.149 1.00 93.44 86 GLU A O 1
ATOM 685 N N . MET A 1 87 ? -18.877 -3.401 20.719 1.00 92.88 87 MET A N 1
ATOM 686 C CA . MET A 1 87 ? -18.015 -4.201 19.841 1.00 92.88 87 MET A CA 1
ATOM 687 C C . MET A 1 87 ? -18.185 -3.852 18.359 1.00 92.88 87 MET A C 1
ATOM 689 O O . MET A 1 87 ? -17.207 -3.879 17.615 1.00 92.88 87 MET A O 1
ATOM 693 N N . ALA A 1 88 ? -19.404 -3.549 17.907 1.00 94.75 88 ALA A N 1
ATOM 694 C CA . ALA A 1 88 ? -19.656 -3.143 16.528 1.00 94.75 88 ALA A CA 1
ATOM 695 C C . ALA A 1 88 ? -18.992 -1.796 16.218 1.00 94.75 88 ALA A C 1
ATOM 697 O O . ALA A 1 88 ? -18.337 -1.672 15.186 1.00 94.75 88 ALA A O 1
ATOM 698 N N . GLN A 1 89 ? -19.080 -0.830 17.137 1.00 93.94 89 GLN A N 1
ATOM 699 C CA . GLN A 1 89 ? -18.408 0.466 17.014 1.00 93.94 89 GLN A CA 1
ATOM 700 C C . GLN A 1 89 ? -16.881 0.318 16.993 1.00 93.94 89 GLN A C 1
ATOM 702 O O . GLN A 1 89 ? -16.217 0.936 16.166 1.00 93.94 89 GLN A O 1
ATOM 707 N N . MET A 1 90 ? -16.315 -0.536 17.852 1.00 94.75 90 MET A N 1
ATOM 708 C CA . MET A 1 90 ? -14.871 -0.802 17.860 1.00 94.75 90 MET A CA 1
ATOM 709 C C . MET A 1 90 ? -14.403 -1.459 16.558 1.00 94.75 90 MET A C 1
ATOM 711 O O . MET A 1 90 ? -13.394 -1.054 15.988 1.00 94.75 90 MET A O 1
ATOM 715 N N . LYS A 1 91 ? -15.161 -2.436 16.048 1.00 95.69 91 LYS A N 1
ATOM 716 C CA . LYS A 1 91 ? -14.845 -3.115 14.784 1.00 95.69 91 LYS A CA 1
ATOM 717 C C . LYS A 1 91 ? -15.007 -2.213 13.565 1.00 95.69 91 LYS A C 1
ATOM 719 O O . LYS A 1 91 ? -14.266 -2.393 12.609 1.00 95.69 91 LYS A O 1
ATOM 724 N N . ALA A 1 92 ? -15.963 -1.285 13.575 1.00 94.75 92 ALA A N 1
ATOM 725 C CA . ALA A 1 92 ? -16.110 -0.299 12.506 1.00 94.75 92 ALA A CA 1
ATOM 726 C C . ALA A 1 92 ? -14.852 0.575 12.413 1.00 94.75 92 ALA A C 1
ATOM 728 O O . ALA A 1 92 ? -14.213 0.604 11.368 1.00 94.75 92 ALA A O 1
ATOM 729 N N . LYS A 1 93 ? -14.408 1.129 13.548 1.00 94.12 93 LYS A N 1
ATOM 730 C CA . LYS A 1 93 ? -13.161 1.906 13.630 1.00 94.12 93 LYS A CA 1
ATOM 731 C C . LYS A 1 93 ? -11.930 1.092 13.220 1.00 94.12 93 LYS A C 1
ATOM 733 O O . LYS A 1 93 ? -11.050 1.594 12.536 1.00 94.12 93 LYS A O 1
ATOM 738 N N . GLU A 1 94 ? -11.849 -0.178 13.620 1.00 93.31 94 GLU A N 1
ATOM 739 C CA . GLU A 1 94 ? -10.732 -1.048 13.225 1.00 93.31 94 GLU A CA 1
ATOM 740 C C . GLU A 1 94 ? -10.711 -1.326 11.714 1.00 93.31 94 GLU A C 1
ATOM 742 O O . GLU A 1 94 ? -9.635 -1.427 11.126 1.00 93.31 94 GLU A O 1
ATOM 747 N N . LYS A 1 95 ? -11.883 -1.464 11.087 1.00 95.62 95 LYS A N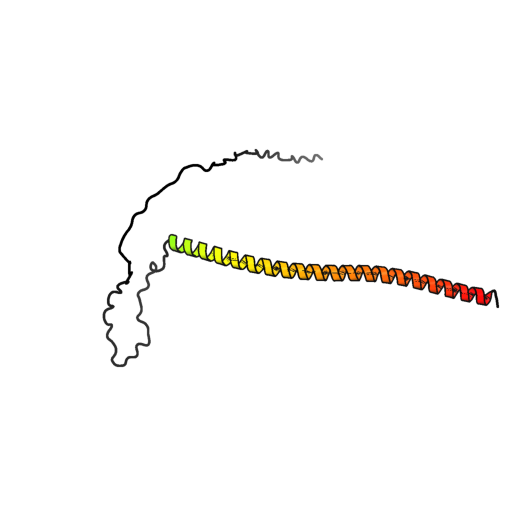 1
ATOM 748 C CA . LYS A 1 95 ? -11.991 -1.648 9.637 1.00 95.62 95 LYS A CA 1
ATOM 749 C C . LYS A 1 95 ? -11.577 -0.391 8.886 1.00 95.62 95 LYS A C 1
ATOM 751 O O . LYS A 1 95 ? -10.712 -0.503 8.032 1.00 95.62 95 LYS A O 1
ATOM 756 N N . GLU A 1 96 ? -12.080 0.776 9.283 1.00 92.00 96 GLU A N 1
ATOM 757 C CA . GLU A 1 96 ? -11.706 2.068 8.685 1.00 92.00 96 GLU A CA 1
ATOM 758 C C . GLU A 1 96 ? -10.176 2.248 8.658 1.00 92.00 96 GLU A C 1
ATOM 760 O O . GLU A 1 96 ? -9.593 2.493 7.606 1.00 92.00 96 GLU A O 1
ATOM 765 N N . LEU A 1 97 ? -9.491 1.975 9.775 1.00 93.94 97 LEU A N 1
ATOM 766 C CA . LEU A 1 97 ? -8.025 2.072 9.845 1.00 93.94 97 LEU A CA 1
ATOM 767 C C . LEU A 1 97 ? -7.285 1.040 8.975 1.00 93.94 97 LEU A C 1
ATOM 769 O O . LEU A 1 97 ? -6.159 1.283 8.530 1.00 93.94 97 LEU A O 1
ATOM 773 N N . LYS A 1 98 ? -7.865 -0.148 8.772 1.00 96.31 98 LYS A N 1
ATOM 774 C CA . LYS A 1 98 ? -7.280 -1.178 7.901 1.00 96.31 98 LYS A CA 1
ATOM 775 C C . LYS A 1 98 ? -7.475 -0.830 6.435 1.00 96.31 98 LYS A C 1
ATOM 777 O O . LYS A 1 98 ? -6.512 -0.944 5.679 1.00 96.31 98 LYS A O 1
ATOM 782 N N . ASP A 1 99 ? -8.663 -0.369 6.072 1.00 95.06 99 ASP A N 1
ATOM 783 C CA . ASP A 1 99 ? -9.013 0.007 4.707 1.00 95.06 99 ASP A CA 1
ATOM 784 C C . ASP A 1 99 ? -8.124 1.174 4.243 1.00 95.06 99 ASP A C 1
ATOM 786 O O . ASP A 1 99 ? -7.446 1.052 3.223 1.00 95.06 99 ASP A O 1
ATOM 790 N N . GLU A 1 100 ? -7.950 2.219 5.064 1.00 92.00 100 GLU A N 1
ATOM 791 C CA . GLU A 1 100 ? -7.022 3.329 4.776 1.00 92.00 100 GLU A CA 1
ATOM 792 C C . GLU A 1 100 ? -5.574 2.849 4.556 1.00 92.00 100 GLU A C 1
ATOM 794 O O . GLU A 1 100 ? -4.870 3.272 3.631 1.00 92.00 100 GLU A O 1
ATOM 799 N N . LYS A 1 101 ? -5.096 1.916 5.389 1.00 95.75 101 LYS A N 1
ATOM 800 C CA . LYS A 1 101 ? -3.743 1.356 5.258 1.00 95.75 101 LYS A CA 1
ATOM 801 C C . LYS A 1 101 ? -3.587 0.532 3.979 1.00 95.75 101 LYS A C 1
ATOM 803 O O . LYS A 1 101 ? -2.518 0.548 3.355 1.00 95.75 101 LYS A O 1
ATOM 808 N N . GLU A 1 102 ? -4.613 -0.223 3.607 1.00 94.75 102 GLU A N 1
ATOM 809 C CA . GLU A 1 102 ? -4.619 -1.025 2.390 1.00 94.75 102 GLU A CA 1
ATOM 810 C C . GLU A 1 102 ? -4.686 -0.153 1.140 1.00 94.75 102 GLU A C 1
ATOM 812 O O . GLU A 1 102 ? -3.930 -0.409 0.202 1.00 94.75 102 GLU A O 1
ATOM 817 N N . GLU A 1 103 ? -5.473 0.919 1.147 1.00 95.38 103 GLU A N 1
ATOM 818 C CA . GLU A 1 103 ? -5.526 1.904 0.067 1.00 95.38 103 GLU A CA 1
ATOM 819 C C . GLU A 1 103 ? -4.159 2.549 -0.174 1.00 95.38 103 GLU A C 1
ATOM 821 O O . GLU A 1 103 ? -3.651 2.527 -1.298 1.00 95.38 103 GLU A O 1
ATOM 826 N N . LEU A 1 104 ? -3.485 3.023 0.880 1.00 94.62 104 LEU A N 1
ATOM 827 C CA . LEU A 1 104 ? -2.131 3.581 0.768 1.00 94.62 104 LEU A CA 1
ATOM 828 C C . LEU A 1 104 ? -1.133 2.560 0.201 1.00 94.62 104 LEU A C 1
ATOM 830 O O . LEU A 1 104 ? -0.272 2.881 -0.630 1.00 94.62 104 LEU A O 1
ATOM 834 N N . ARG A 1 105 ? -1.246 1.294 0.619 1.00 96.38 105 ARG A N 1
ATOM 835 C CA . ARG A 1 105 ? -0.412 0.209 0.089 1.00 96.38 105 ARG A CA 1
ATOM 836 C C . ARG A 1 105 ? -0.709 -0.047 -1.389 1.00 96.38 105 ARG A C 1
ATOM 838 O O . ARG A 1 105 ? 0.231 -0.237 -2.165 1.00 96.38 105 ARG A O 1
ATOM 845 N N . GLN A 1 106 ? -1.978 -0.055 -1.783 1.00 95.56 106 GLN A N 1
ATOM 846 C CA . GLN A 1 106 ? -2.403 -0.255 -3.165 1.00 95.56 106 GLN A CA 1
ATOM 847 C C . GLN A 1 106 ? -1.931 0.890 -4.066 1.00 95.56 106 GLN A C 1
ATOM 849 O O . GLN A 1 106 ? -1.324 0.613 -5.101 1.00 95.56 106 GLN A O 1
ATOM 854 N N . GLN A 1 107 ? -2.081 2.146 -3.638 1.00 96.62 107 GLN A N 1
ATOM 855 C CA . GLN A 1 107 ? -1.569 3.324 -4.349 1.00 96.62 107 GLN A CA 1
ATOM 856 C C . GLN A 1 107 ? -0.056 3.222 -4.586 1.00 96.62 107 GLN A C 1
ATOM 858 O O . GLN A 1 107 ? 0.430 3.425 -5.701 1.00 96.62 107 GLN A O 1
ATOM 863 N N . ARG A 1 108 ? 0.714 2.811 -3.566 1.00 97.12 108 ARG A N 1
ATOM 864 C CA . ARG A 1 108 ? 2.162 2.594 -3.714 1.00 97.12 108 ARG A CA 1
ATOM 865 C C . ARG A 1 108 ? 2.480 1.495 -4.728 1.00 97.12 108 ARG A C 1
ATOM 867 O O . ARG A 1 108 ? 3.402 1.646 -5.531 1.00 97.12 108 ARG A O 1
ATOM 874 N N . ILE A 1 109 ? 1.746 0.383 -4.691 1.00 96.81 109 ILE A N 1
ATOM 875 C CA . ILE A 1 109 ? 1.929 -0.728 -5.634 1.00 96.81 109 ILE A CA 1
ATOM 876 C C . ILE A 1 109 ? 1.617 -0.276 -7.064 1.00 96.81 109 ILE A C 1
ATOM 878 O O . ILE A 1 109 ? 2.401 -0.566 -7.969 1.00 96.81 109 ILE A O 1
ATOM 882 N N . GLN A 1 110 ? 0.520 0.452 -7.270 1.00 96.69 110 GLN A N 1
ATOM 883 C CA . GLN A 1 110 ? 0.130 0.996 -8.572 1.00 96.69 110 GLN A CA 1
ATOM 884 C C . GLN A 1 110 ? 1.204 1.947 -9.112 1.00 96.69 110 GLN A C 1
ATOM 886 O O . GLN A 1 110 ? 1.720 1.718 -10.204 1.00 96.69 110 GLN A O 1
ATOM 891 N N . ALA A 1 111 ? 1.677 2.896 -8.300 1.00 97.06 111 ALA A N 1
ATOM 892 C CA . ALA A 1 111 ? 2.742 3.818 -8.694 1.00 97.06 111 ALA A CA 1
ATOM 893 C C . ALA A 1 111 ? 4.050 3.100 -9.086 1.00 97.06 111 ALA A C 1
ATOM 895 O O . ALA A 1 111 ? 4.745 3.513 -10.017 1.00 97.06 111 ALA A O 1
ATOM 896 N N . ILE A 1 112 ? 4.416 2.012 -8.395 1.00 97.00 112 ILE A N 1
ATOM 897 C CA . ILE A 1 112 ? 5.594 1.205 -8.755 1.00 97.00 112 ILE A CA 1
ATOM 898 C C . ILE A 1 112 ? 5.370 0.475 -10.083 1.00 97.00 112 ILE A C 1
ATOM 900 O O . ILE A 1 112 ? 6.277 0.453 -10.918 1.00 97.00 112 ILE A O 1
ATOM 904 N N . ARG A 1 113 ? 4.186 -0.112 -10.291 1.00 96.69 113 ARG A N 1
ATOM 905 C CA . ARG A 1 113 ? 3.837 -0.802 -11.542 1.00 96.69 113 ARG A CA 1
ATOM 906 C C . ARG A 1 113 ? 3.870 0.153 -12.728 1.00 96.69 113 ARG A C 1
ATOM 908 O O . ARG A 1 113 ? 4.526 -0.150 -13.716 1.00 96.69 113 ARG A O 1
ATOM 915 N N . GLU A 1 114 ? 3.277 1.334 -12.596 1.00 95.50 114 GLU A N 1
ATOM 916 C CA . GLU A 1 114 ? 3.310 2.364 -13.636 1.00 95.50 114 GLU A CA 1
ATOM 917 C C . GLU A 1 114 ? 4.732 2.819 -13.963 1.00 95.50 114 GLU A C 1
ATOM 919 O O . GLU A 1 114 ? 5.082 2.979 -15.129 1.00 95.50 114 GLU A O 1
ATOM 924 N N . LYS A 1 115 ? 5.589 3.006 -12.950 1.00 96.06 115 LYS A N 1
ATOM 925 C CA . LYS A 1 115 ? 7.000 3.354 -13.174 1.00 96.06 115 LYS A CA 1
ATOM 926 C C . LYS A 1 115 ? 7.746 2.259 -13.934 1.00 96.06 115 LYS A C 1
ATOM 928 O O . LYS A 1 115 ? 8.600 2.590 -14.750 1.00 96.06 115 LYS A O 1
ATOM 933 N N . ARG A 1 116 ? 7.455 0.983 -13.664 1.00 96.06 116 ARG A N 1
ATOM 934 C CA . ARG A 1 116 ? 8.056 -0.149 -14.387 1.00 96.06 116 ARG A CA 1
ATOM 935 C C . ARG A 1 116 ? 7.553 -0.215 -15.826 1.00 96.06 116 ARG A C 1
ATOM 937 O O . ARG A 1 116 ? 8.382 -0.199 -16.724 1.00 96.06 116 ARG A O 1
ATOM 944 N N . ALA A 1 117 ? 6.241 -0.131 -16.043 1.00 95.31 117 ALA A N 1
ATOM 945 C CA . ALA A 1 117 ? 5.652 -0.103 -17.382 1.00 95.31 117 ALA A CA 1
ATOM 946 C C . ALA A 1 117 ? 6.216 1.049 -18.237 1.00 95.31 117 ALA A C 1
ATOM 948 O O . ALA A 1 117 ? 6.695 0.829 -19.344 1.00 95.31 117 ALA A O 1
ATOM 949 N N . LYS A 1 118 ? 6.296 2.267 -17.680 1.00 95.38 118 LYS A N 1
ATOM 950 C CA . LYS A 1 118 ? 6.899 3.428 -18.363 1.00 95.38 118 LYS A CA 1
ATOM 951 C C . LYS A 1 118 ? 8.376 3.215 -18.712 1.00 95.38 118 LYS A C 1
ATOM 953 O O . LYS A 1 118 ? 8.841 3.745 -19.717 1.00 95.38 118 LYS A O 1
ATOM 958 N N . LYS A 1 119 ? 9.139 2.497 -17.879 1.00 95.44 119 LYS A N 1
ATOM 959 C CA . LYS A 1 119 ? 10.541 2.157 -18.173 1.00 95.44 119 LYS A CA 1
ATOM 960 C C . LYS A 1 119 ? 10.636 1.119 -19.286 1.00 95.44 119 LYS A C 1
ATOM 962 O O . LYS A 1 119 ? 11.374 1.342 -20.232 1.00 95.44 119 LYS A O 1
ATOM 967 N N . GLU A 1 120 ? 9.846 0.055 -19.218 1.00 93.25 120 GLU A N 1
ATOM 968 C CA . GLU A 1 120 ? 9.807 -0.996 -20.242 1.00 93.25 120 GLU A CA 1
ATOM 969 C C . GLU A 1 120 ? 9.406 -0.441 -21.617 1.00 93.25 120 GLU A C 1
ATOM 971 O O . GLU A 1 120 ? 10.010 -0.786 -22.634 1.00 93.25 120 GLU A O 1
ATOM 976 N N . GLU A 1 121 ? 8.439 0.478 -21.658 1.00 89.31 121 G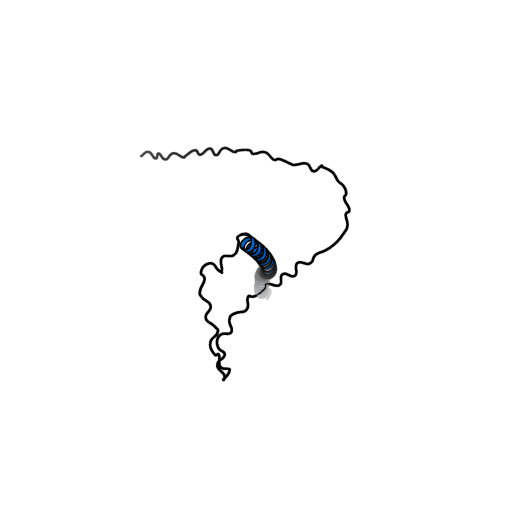LU A N 1
ATOM 977 C CA . GLU A 1 121 ? 8.058 1.182 -22.884 1.00 89.31 121 GLU A CA 1
ATOM 978 C C . GLU A 1 121 ? 9.215 2.017 -23.443 1.00 89.31 121 GLU A C 1
ATOM 980 O O . GLU A 1 121 ? 9.532 1.901 -24.628 1.00 89.31 121 GLU A O 1
ATOM 985 N N . LYS A 1 122 ? 9.892 2.811 -22.602 1.00 92.44 122 LYS A N 1
ATOM 986 C CA . LYS A 1 122 ? 11.071 3.596 -23.010 1.00 92.44 122 LYS A CA 1
ATOM 987 C C . LYS A 1 122 ? 12.197 2.706 -23.530 1.00 92.44 122 LYS A C 1
ATOM 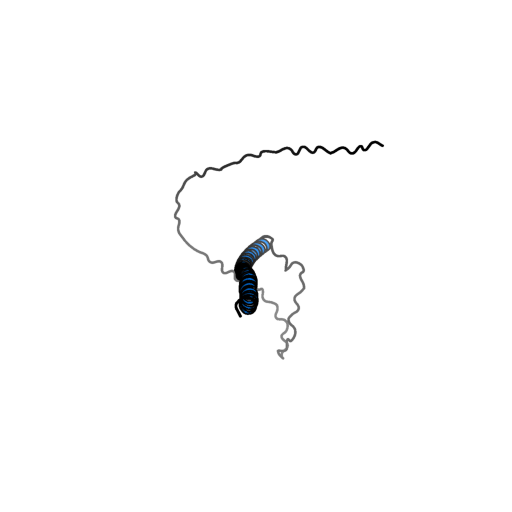989 O O . LYS A 1 122 ? 12.666 2.922 -24.642 1.00 92.44 122 LYS A O 1
ATOM 994 N N . GLU A 1 123 ? 12.552 1.659 -22.792 1.00 93.25 123 GLU A N 1
ATOM 995 C CA . GLU A 1 123 ? 13.589 0.700 -23.182 1.00 93.25 123 GLU A CA 1
ATOM 996 C C . GLU A 1 123 ? 13.245 -0.009 -24.500 1.00 93.25 123 GLU A C 1
ATOM 998 O O . GLU A 1 123 ? 14.126 -0.299 -25.312 1.00 93.25 123 GLU A O 1
ATOM 1003 N N . ARG A 1 124 ? 11.962 -0.283 -24.766 1.00 91.56 124 ARG A N 1
ATOM 1004 C CA . ARG A 1 124 ? 11.519 -0.834 -26.053 1.00 91.56 124 ARG A CA 1
ATOM 1005 C C . ARG A 1 124 ? 11.764 0.150 -27.196 1.00 91.56 124 ARG A C 1
ATOM 1007 O O . ARG A 1 124 ? 12.245 -0.264 -28.255 1.00 91.56 124 ARG A O 1
ATOM 1014 N N . TYR A 1 125 ? 11.438 1.427 -27.004 1.00 89.00 125 TYR A N 1
ATOM 1015 C CA . TYR A 1 125 ? 11.702 2.461 -28.007 1.00 89.00 125 TYR A CA 1
ATOM 1016 C C . TYR A 1 125 ? 13.204 2.676 -28.221 1.00 89.00 125 TYR A C 1
ATOM 1018 O O . TYR A 1 125 ? 13.643 2.747 -29.369 1.00 89.00 125 TYR A O 1
ATOM 1026 N N . GLU A 1 126 ? 13.998 2.685 -27.153 1.00 91.06 126 GLU A N 1
ATOM 1027 C CA . GLU A 1 126 ? 15.458 2.803 -27.209 1.00 91.06 126 GLU A CA 1
ATOM 1028 C C . GLU A 1 126 ? 16.084 1.624 -27.967 1.00 91.06 126 GLU A C 1
ATOM 1030 O O . GLU A 1 126 ? 16.803 1.839 -28.941 1.00 91.06 126 GLU A O 1
ATOM 1035 N N . LYS A 1 127 ? 15.702 0.377 -27.659 1.00 93.19 127 LYS A N 1
ATOM 1036 C CA . LYS A 1 127 ? 16.159 -0.817 -28.401 1.00 93.19 127 LYS A CA 1
ATOM 1037 C C . LYS A 1 127 ? 15.779 -0.773 -29.883 1.00 93.19 127 LYS A C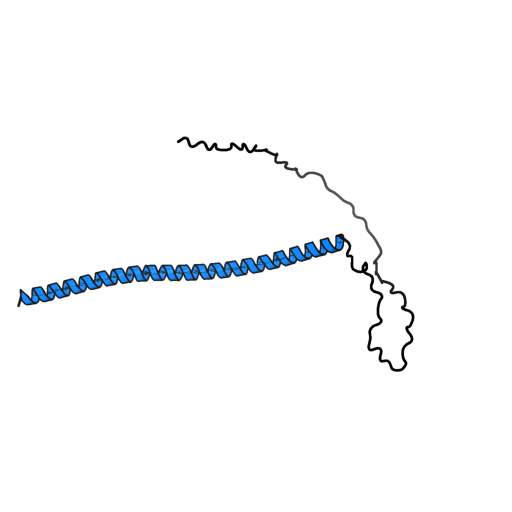 1
ATOM 1039 O O . LYS A 1 127 ? 16.534 -1.235 -30.745 1.00 93.19 127 LYS A O 1
ATOM 1044 N N . MET A 1 128 ? 14.607 -0.230 -30.219 1.00 88.62 128 MET A N 1
ATOM 1045 C CA . MET A 1 128 ? 14.223 -0.023 -31.618 1.00 88.62 128 MET A CA 1
ATOM 1046 C C . MET A 1 128 ? 15.089 1.044 -32.294 1.00 88.62 128 MET A C 1
ATOM 1048 O O . MET A 1 128 ? 15.543 0.825 -33.422 1.00 88.62 128 MET A O 1
ATOM 1052 N N . ALA A 1 129 ? 15.355 2.159 -31.615 1.00 92.75 129 ALA A N 1
ATOM 1053 C CA . ALA A 1 129 ? 16.217 3.222 -32.114 1.00 92.75 129 ALA A CA 1
ATOM 1054 C C . ALA A 1 129 ? 17.654 2.723 -32.329 1.00 92.75 129 ALA A C 1
ATOM 1056 O O . ALA A 1 129 ? 18.205 2.901 -33.416 1.00 92.75 129 ALA A O 1
ATOM 1057 N N . GLU A 1 130 ? 18.223 1.999 -31.364 1.00 91.69 130 GLU A N 1
ATOM 1058 C CA . GLU A 1 130 ? 19.538 1.358 -31.462 1.00 91.69 130 GLU A CA 1
ATOM 1059 C C . GLU A 1 130 ? 19.612 0.384 -32.638 1.00 91.69 130 GLU A C 1
ATOM 1061 O O . GLU A 1 130 ? 20.566 0.412 -33.417 1.00 91.69 130 GLU A O 1
ATOM 1066 N N . LYS A 1 131 ? 18.582 -0.450 -32.839 1.00 94.94 131 LYS A N 1
ATOM 1067 C CA . LYS A 1 131 ? 18.525 -1.375 -33.980 1.00 94.94 131 LYS A CA 1
ATOM 1068 C C . LYS A 1 131 ? 18.554 -0.626 -35.313 1.00 94.94 131 LYS A C 1
ATOM 1070 O O . LYS A 1 131 ? 19.228 -1.067 -36.247 1.00 94.94 131 LYS A O 1
ATOM 1075 N N . MET A 1 132 ? 17.834 0.489 -35.426 1.00 92.81 132 MET A N 1
ATOM 1076 C CA . MET A 1 132 ? 17.840 1.311 -36.639 1.00 92.81 132 MET A CA 1
ATOM 1077 C C . MET A 1 132 ? 19.164 2.055 -36.820 1.00 92.81 132 MET A C 1
ATOM 1079 O O . MET A 1 132 ? 19.695 2.092 -37.934 1.00 92.81 132 MET A O 1
ATOM 1083 N N . HIS A 1 133 ? 19.740 2.574 -35.736 1.00 93.19 133 HIS A N 1
ATOM 1084 C CA . HIS A 1 133 ? 21.044 3.226 -35.742 1.00 93.19 133 HIS A CA 1
ATOM 1085 C C . HIS A 1 133 ? 22.151 2.250 -36.166 1.00 93.19 133 HIS A C 1
ATOM 1087 O O . HIS A 1 133 ? 22.902 2.542 -37.096 1.00 93.19 133 HIS A O 1
ATOM 1093 N N . ARG A 1 134 ? 22.176 1.033 -35.607 1.00 94.19 134 ARG A N 1
ATOM 1094 C CA . ARG A 1 134 ? 23.093 -0.044 -36.009 1.00 94.19 134 ARG A CA 1
ATOM 1095 C C . ARG A 1 134 ? 22.970 -0.360 -37.497 1.00 94.19 134 ARG A C 1
ATOM 1097 O O . ARG A 1 134 ? 23.973 -0.401 -38.205 1.00 94.19 134 ARG A O 1
ATOM 1104 N N . LYS A 1 135 ? 21.739 -0.504 -38.008 1.00 95.44 135 LYS A N 1
ATOM 1105 C CA . LYS A 1 135 ? 21.489 -0.708 -39.446 1.00 95.44 135 LYS A CA 1
ATOM 1106 C C . LYS A 1 135 ? 22.019 0.449 -40.300 1.00 95.44 135 LYS A C 1
ATOM 1108 O O . LYS A 1 135 ? 22.546 0.202 -41.385 1.00 95.44 135 LYS A O 1
ATOM 1113 N N . ARG A 1 136 ? 21.878 1.699 -39.847 1.00 95.12 136 ARG A N 1
ATOM 1114 C CA . ARG A 1 136 ? 22.391 2.885 -40.552 1.00 95.12 136 ARG A CA 1
ATOM 1115 C C . ARG A 1 136 ? 23.917 2.883 -40.602 1.00 95.12 136 ARG A C 1
ATOM 1117 O O . ARG A 1 136 ? 24.473 3.021 -41.688 1.00 95.12 136 ARG A O 1
ATOM 1124 N N . VAL A 1 137 ? 24.573 2.666 -39.465 1.00 94.94 137 VAL A N 1
ATOM 1125 C CA . VAL A 1 137 ? 26.039 2.612 -39.367 1.00 94.94 137 VAL A CA 1
ATOM 1126 C C . VAL A 1 137 ? 26.602 1.473 -40.217 1.00 94.94 137 VAL A C 1
ATOM 1128 O O . VAL A 1 137 ? 27.546 1.679 -40.973 1.00 94.94 137 VAL A O 1
ATOM 1131 N N . GLU A 1 138 ? 25.993 0.285 -40.186 1.00 94.50 138 GLU A N 1
ATOM 1132 C CA . GLU A 1 138 ? 26.409 -0.822 -41.055 1.00 94.50 138 GLU A CA 1
ATOM 1133 C C . GLU A 1 138 ? 26.253 -0.501 -42.546 1.00 94.50 138 GLU A C 1
ATOM 1135 O O . GLU A 1 138 ? 27.126 -0.841 -43.345 1.00 94.50 138 GLU A O 1
ATOM 1140 N N . ARG A 1 139 ? 25.154 0.155 -42.948 1.00 94.50 139 ARG A N 1
ATOM 1141 C CA . ARG A 1 139 ? 24.954 0.585 -44.341 1.00 94.50 139 ARG A CA 1
ATOM 1142 C C . ARG A 1 139 ? 26.032 1.572 -44.783 1.00 94.50 139 ARG A C 1
ATOM 1144 O O . ARG A 1 139 ? 26.524 1.430 -45.899 1.00 94.50 139 ARG A O 1
ATOM 1151 N N . LEU A 1 140 ? 26.401 2.530 -43.931 1.00 94.62 140 LEU A N 1
ATOM 1152 C CA . LEU A 1 140 ? 27.485 3.478 -44.206 1.00 94.62 140 LEU A CA 1
ATOM 1153 C C . LEU A 1 140 ? 28.825 2.753 -44.359 1.00 94.62 140 LEU A C 1
ATOM 1155 O O . LEU A 1 140 ? 29.434 2.864 -45.415 1.00 94.62 140 LEU A O 1
ATOM 1159 N N . LYS A 1 141 ? 29.189 1.878 -43.414 1.00 94.38 141 LYS A N 1
ATOM 1160 C CA . LYS A 1 141 ? 30.418 1.068 -43.496 1.00 94.38 141 LYS A CA 1
ATOM 1161 C C . LYS A 1 141 ? 30.493 0.228 -44.776 1.00 94.38 141 LYS A C 1
ATOM 1163 O O . LYS A 1 141 ? 31.554 0.098 -45.375 1.00 94.38 141 LYS A O 1
ATOM 1168 N N . ARG A 1 142 ? 29.375 -0.356 -45.232 1.00 95.06 142 ARG A N 1
ATOM 1169 C CA . ARG A 1 142 ? 29.334 -1.103 -46.507 1.00 95.06 142 ARG A CA 1
ATOM 1170 C C . ARG A 1 142 ? 29.509 -0.190 -47.725 1.00 95.06 142 ARG A C 1
ATOM 1172 O O . ARG A 1 142 ? 30.175 -0.593 -48.674 1.00 95.06 142 ARG A O 1
ATOM 1179 N N . LYS A 1 143 ? 28.923 1.013 -47.713 1.00 93.12 143 LYS A N 1
ATOM 1180 C CA . LYS A 1 143 ? 29.107 2.011 -48.779 1.00 93.12 143 LYS A CA 1
ATOM 1181 C C . LYS A 1 143 ? 30.540 2.522 -48.823 1.00 93.12 143 LYS A C 1
ATOM 1183 O O . LYS A 1 143 ? 31.107 2.568 -49.900 1.00 93.12 143 LYS A O 1
ATOM 1188 N N . GLU A 1 144 ? 31.131 2.834 -47.676 1.00 91.94 144 GLU A N 1
ATOM 1189 C CA . GLU A 1 144 ? 32.530 3.256 -47.559 1.00 91.94 144 GLU A CA 1
ATOM 1190 C C . GLU A 1 144 ? 33.474 2.179 -48.096 1.00 91.94 144 GLU A C 1
ATOM 1192 O O . GLU A 1 144 ? 34.317 2.481 -48.933 1.00 91.94 144 GLU A O 1
ATOM 1197 N N . LYS A 1 145 ? 33.269 0.907 -47.719 1.00 92.38 145 LYS A N 1
ATOM 1198 C CA . LYS A 1 145 ? 34.020 -0.223 -48.293 1.00 92.38 145 LYS A CA 1
ATOM 1199 C C . LYS A 1 145 ? 33.880 -0.299 -49.812 1.00 92.38 145 LYS A C 1
ATOM 1201 O O . LYS A 1 145 ? 34.873 -0.462 -50.506 1.00 92.38 145 LYS A O 1
ATOM 1206 N N . ARG A 1 146 ? 32.656 -0.172 -50.332 1.00 93.88 146 ARG A N 1
ATOM 1207 C CA . ARG A 1 146 ? 32.399 -0.225 -51.777 1.00 93.88 146 ARG A CA 1
ATOM 1208 C 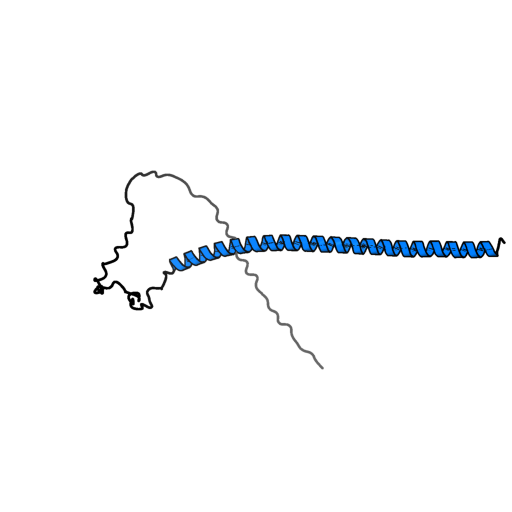C . ARG A 1 146 ? 33.039 0.952 -52.515 1.00 93.88 146 ARG A C 1
ATOM 1210 O O . ARG A 1 146 ? 33.731 0.734 -53.496 1.00 93.88 146 ARG A O 1
ATOM 1217 N N . ASN A 1 147 ? 32.841 2.174 -52.031 1.00 90.50 147 ASN A N 1
ATOM 1218 C CA . ASN A 1 147 ? 33.416 3.384 -52.615 1.00 90.50 147 ASN A CA 1
ATOM 1219 C C . ASN A 1 147 ? 34.942 3.352 -52.554 1.00 90.50 147 ASN A C 1
ATOM 1221 O O . ASN A 1 147 ? 35.584 3.813 -53.484 1.00 90.50 147 ASN A O 1
ATOM 1225 N N . LYS A 1 148 ? 35.524 2.774 -51.496 1.00 90.69 148 LYS A N 1
ATOM 1226 C CA . LYS A 1 148 ? 36.971 2.594 -51.402 1.00 90.69 148 LYS A CA 1
ATOM 1227 C C . LYS A 1 148 ? 37.509 1.623 -52.446 1.00 90.69 148 LYS A C 1
ATOM 1229 O O . LYS A 1 148 ? 38.631 1.828 -52.847 1.00 90.69 148 LYS A O 1
ATOM 1234 N N . VAL A 1 149 ? 36.752 0.603 -52.855 1.00 88.19 149 VAL A N 1
ATOM 1235 C CA . VAL A 1 149 ? 37.158 -0.347 -53.910 1.00 88.19 149 VAL A CA 1
ATOM 1236 C C . VAL A 1 149 ? 36.921 0.215 -55.316 1.00 88.19 149 VAL A C 1
ATOM 1238 O O . VAL A 1 149 ? 37.650 -0.123 -56.236 1.00 88.19 149 VAL A O 1
ATOM 1241 N N . LEU A 1 150 ? 35.888 1.044 -55.500 1.00 85.19 150 LEU A N 1
ATOM 1242 C CA . LEU A 1 150 ? 35.514 1.588 -56.814 1.00 85.19 150 LEU A CA 1
ATOM 1243 C C . LEU A 1 150 ? 36.204 2.915 -57.162 1.00 85.19 150 LEU A C 1
ATOM 1245 O O . LEU A 1 150 ? 36.362 3.213 -58.338 1.00 85.19 150 LEU A O 1
ATOM 1249 N N . ASN A 1 151 ? 36.582 3.708 -56.154 1.00 76.25 151 ASN A N 1
ATOM 1250 C CA . ASN A 1 151 ? 37.238 5.011 -56.310 1.00 76.25 151 ASN A CA 1
ATOM 1251 C C . ASN A 1 151 ? 38.674 5.007 -55.741 1.00 76.25 151 ASN A C 1
ATOM 1253 O O . ASN A 1 151 ? 39.173 6.057 -55.332 1.00 76.25 151 ASN A O 1
ATOM 1257 N N . SER A 1 152 ? 39.295 3.828 -55.624 1.00 59.84 152 SER A N 1
ATOM 1258 C CA . SER A 1 152 ? 40.742 3.664 -55.407 1.00 59.84 152 SER A CA 1
ATOM 1259 C C . SER A 1 152 ? 41.456 3.402 -56.714 1.00 59.84 152 SER A C 1
ATOM 1261 O O . SER A 1 152 ? 40.898 2.589 -57.483 1.00 59.84 152 SER A O 1
#

Foldseek 3Di:
DDDDDDDDDDDDDDDDDDDDDDDDDDDDDDDDDDDDDDDPPPPPPDDDDDPPPQDPVNPPVDDDDDDDDPPPPDDDPVVVVVVVVVVVVVVVVVVVVVVVVVVVVVVVVVVVVVVVVVVVVVVVVVVVVVVVVVVVVVVVVVVVVVCVVVVD

Radius of gyration: 43.52 Å; chains: 1; bounding box: 87×65×122 Å